Protein AF-A0A529FR72-F1 (afdb_monomer)

Nearest PDB structures (foldseek):
  3auo-assembly2_B  TM=9.654E-01  e=2.948E-01  Thermus thermophilus HB8
  3au6-assembly1_A  TM=9.554E-01  e=4.433E-01  Thermus thermophilus HB8

pLDDT: mean 88.51, std 16.23, range [48.91, 98.38]

Mean predicted aligned error: 8.2 Å

Solvent-accessible surface area (backbone atoms only — not comparable to full-atom values): 4890 Å² total; per-residue (Å²): 99,69,58,60,77,70,64,54,73,43,75,76,75,52,81,56,91,48,81,78,36,57,67,49,37,57,57,47,50,52,51,33,54,76,56,67,59,54,66,93,40,31,57,79,73,51,55,72,70,59,46,53,50,51,54,50,52,53,51,52,54,56,73,73,42,82,77,79,71,80,80,81,77,81,78,79,130

Foldseek 3Di:
DVCVVVVAADEQDQPDPDPVSRVVSVVSVVVCVVVVPDLVSYLVSDDPVVSVVVVVVVVVVCVPDDPPDPDDDPDDD

Radius of gyration: 17.39 Å; Cα contacts (8 Å, |Δi|>4): 41; chains: 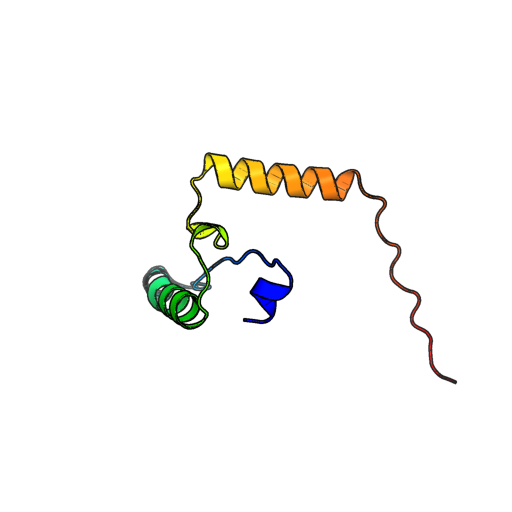1; bounding box: 30×32×53 Å

Secondary structure (DSSP, 8-state):
-HHHHTT--B------SSGGGGGGHHHHHHHHHHTT--GGGBGGGS-HHHHHHHHHHHHHHHHHSPP-PPP------

Sequence (77 aa):
RKALDYGCIFSINPDAHSIRELDQMHWGVEMARKGGVPRDRVLNATGLTALLAHLSKRKSARNGGNRHSPAKSPRAA

Structure (mmCIF, N/CA/C/O backbone):
data_AF-A0A529FR72-F1
#
_entry.id   AF-A0A529FR72-F1
#
loop_
_atom_site.group_PDB
_atom_site.id
_atom_site.type_symbol
_atom_site.label_atom_id
_atom_site.label_alt_id
_atom_site.label_comp_id
_atom_site.label_asym_id
_atom_site.label_entity_id
_atom_site.label_seq_id
_atom_site.pdbx_PDB_ins_code
_atom_site.Cartn_x
_atom_site.Cartn_y
_atom_site.Cartn_z
_atom_site.occupancy
_atom_site.B_iso_or_equiv
_atom_site.auth_seq_id
_atom_site.auth_comp_id
_atom_site.auth_asym_id
_atom_site.auth_atom_id
_atom_site.pdbx_PDB_model_num
ATOM 1 N N . ARG A 1 1 ? -1.944 -11.694 10.142 1.00 85.88 1 ARG A N 1
ATOM 2 C CA . ARG A 1 1 ? -3.060 -10.726 10.264 1.00 85.88 1 ARG A CA 1
ATOM 3 C C . ARG A 1 1 ? -2.940 -9.762 11.452 1.00 85.88 1 ARG A C 1
ATOM 5 O O . ARG A 1 1 ? -3.555 -8.719 11.358 1.00 85.88 1 ARG A O 1
ATOM 12 N N . LYS A 1 2 ? -2.054 -9.984 12.440 1.00 95.75 2 LYS A N 1
ATOM 13 C CA . LYS A 1 2 ? -1.796 -9.098 13.607 1.00 95.75 2 LYS A CA 1
ATOM 14 C C . LYS A 1 2 ? -1.983 -7.581 13.406 1.00 95.75 2 LYS A C 1
ATOM 16 O O . LYS A 1 2 ? -2.653 -6.944 14.202 1.00 95.75 2 LYS A O 1
ATOM 21 N N . ALA A 1 3 ? -1.412 -6.982 12.358 1.00 96.38 3 ALA A N 1
ATOM 22 C CA . ALA A 1 3 ? -1.559 -5.542 12.108 1.00 96.38 3 ALA A CA 1
ATOM 23 C C . ALA A 1 3 ? -3.015 -5.110 11.817 1.00 96.38 3 ALA A C 1
ATOM 25 O O . ALA A 1 3 ? -3.431 -4.034 12.233 1.00 96.38 3 ALA A O 1
ATOM 26 N N . LEU A 1 4 ? -3.810 -5.953 11.150 1.00 96.50 4 LEU A N 1
ATOM 27 C CA . LEU A 1 4 ? -5.250 -5.724 10.985 1.00 96.50 4 LEU A CA 1
ATOM 28 C C . LEU A 1 4 ? -5.976 -5.800 12.331 1.00 96.50 4 LEU A C 1
ATOM 30 O O . LEU A 1 4 ? -6.836 -4.965 12.592 1.00 96.50 4 LEU A O 1
ATOM 34 N N . ASP A 1 5 ? -5.584 -6.744 13.190 1.00 96.31 5 ASP A N 1
ATOM 35 C CA . ASP A 1 5 ? -6.167 -6.926 14.527 1.00 96.31 5 ASP A CA 1
ATOM 36 C C . ASP A 1 5 ? -5.892 -5.703 15.427 1.00 96.31 5 ASP A C 1
ATOM 38 O O . ASP A 1 5 ? -6.741 -5.301 16.217 1.00 96.31 5 ASP A O 1
ATOM 42 N N . TYR A 1 6 ? -4.748 -5.035 15.237 1.00 97.12 6 TYR A N 1
ATOM 43 C CA . TYR A 1 6 ? -4.425 -3.747 15.869 1.00 97.12 6 TYR A CA 1
ATOM 44 C C . TYR A 1 6 ? -5.072 -2.527 15.192 1.00 97.12 6 TYR A C 1
ATOM 46 O O . TYR A 1 6 ? -4.813 -1.388 15.581 1.00 97.12 6 TYR A O 1
ATOM 54 N N . GLY A 1 7 ? -5.896 -2.731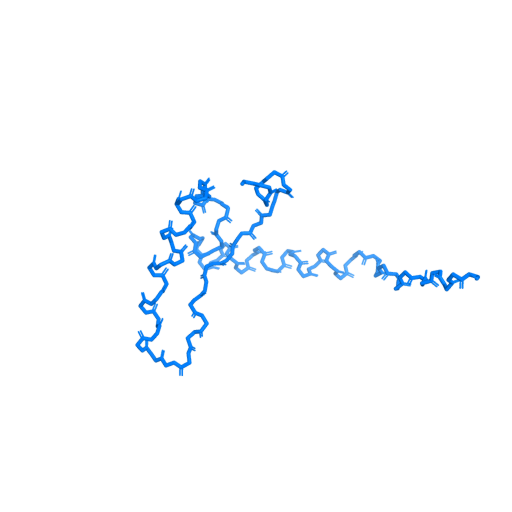 14.163 1.00 95.69 7 GLY A N 1
ATOM 55 C CA . GLY A 1 7 ? -6.574 -1.654 13.451 1.00 95.69 7 GLY A CA 1
ATOM 56 C C . GLY A 1 7 ? -5.650 -0.787 12.593 1.00 95.69 7 GLY A C 1
ATOM 57 O O . GLY A 1 7 ? -6.030 0.336 12.251 1.00 95.69 7 GLY A O 1
ATOM 58 N N . CYS A 1 8 ? -4.459 -1.278 12.228 1.00 96.81 8 CYS A N 1
ATOM 59 C CA . CYS A 1 8 ? -3.524 -0.531 11.395 1.00 96.81 8 CYS A CA 1
ATOM 60 C C . CYS A 1 8 ? -4.139 -0.168 10.034 1.00 96.81 8 CYS A C 1
ATOM 62 O O . CYS A 1 8 ? -4.977 -0.882 9.475 1.00 96.81 8 CYS A O 1
ATOM 64 N N . ILE A 1 9 ? -3.671 0.955 9.493 1.00 96.75 9 ILE A N 1
ATOM 65 C CA . ILE A 1 9 ? -3.901 1.368 8.110 1.00 96.75 9 ILE A CA 1
ATOM 66 C C . ILE A 1 9 ? -2.574 1.202 7.368 1.00 96.75 9 ILE A C 1
ATOM 68 O O . ILE A 1 9 ? -1.517 1.538 7.905 1.00 96.75 9 ILE A O 1
ATOM 72 N N . PHE A 1 10 ? -2.629 0.686 6.147 1.00 97.56 10 PHE A N 1
ATOM 73 C CA . PHE A 1 10 ? -1.468 0.321 5.349 1.00 97.56 10 PHE A CA 1
ATOM 74 C C . PHE A 1 10 ? -1.224 1.336 4.236 1.00 97.56 10 PHE A C 1
ATOM 76 O O . PHE A 1 10 ? -2.150 1.934 3.687 1.00 97.56 10 PHE A O 1
ATOM 83 N N . SER A 1 11 ? 0.042 1.489 3.873 1.00 97.75 11 SER A N 1
ATOM 84 C CA . SER A 1 11 ? 0.470 2.155 2.650 1.00 97.75 11 SER A CA 1
ATOM 85 C C . SER A 1 11 ? 1.416 1.206 1.928 1.00 97.75 11 SER A C 1
ATOM 87 O O . SER A 1 11 ? 2.318 0.649 2.548 1.00 97.75 11 SER A O 1
ATOM 89 N N . ILE A 1 12 ? 1.158 0.972 0.648 1.00 98.00 12 ILE A N 1
ATOM 90 C CA . ILE A 1 12 ? 1.956 0.110 -0.218 1.00 98.00 12 ILE A CA 1
ATOM 91 C C . ILE A 1 12 ? 2.836 1.038 -1.047 1.00 98.00 12 ILE A C 1
ATOM 93 O O . ILE A 1 12 ? 2.303 1.850 -1.798 1.00 98.00 12 ILE A O 1
ATOM 97 N N . ASN A 1 13 ? 4.155 0.960 -0.879 1.00 96.75 13 ASN A N 1
ATOM 98 C CA . ASN A 1 13 ? 5.106 1.836 -1.561 1.00 96.75 13 ASN A CA 1
ATOM 99 C C . ASN A 1 13 ? 6.302 1.004 -2.050 1.00 96.75 13 ASN A C 1
ATOM 101 O O . ASN A 1 13 ? 6.833 0.233 -1.252 1.00 96.75 13 ASN A O 1
ATOM 105 N N . PRO A 1 14 ? 6.732 1.150 -3.316 1.00 96.12 14 PRO A N 1
ATOM 106 C CA . PRO A 1 14 ? 7.870 0.414 -3.868 1.00 96.12 14 PRO A CA 1
ATOM 107 C C . PRO A 1 14 ? 9.233 0.958 -3.420 1.00 96.12 14 PRO A C 1
ATOM 109 O O . PRO A 1 14 ? 10.240 0.338 -3.723 1.00 96.12 14 PRO A O 1
ATOM 112 N N . ASP A 1 15 ? 9.266 2.104 -2.729 1.00 96.12 15 ASP A N 1
ATOM 113 C CA . ASP A 1 15 ? 10.501 2.806 -2.342 1.00 96.12 15 ASP A CA 1
ATOM 114 C C . ASP A 1 15 ? 11.463 3.004 -3.529 1.00 96.12 15 ASP A C 1
ATOM 116 O O . ASP A 1 15 ? 12.647 2.674 -3.501 1.00 96.12 15 ASP A O 1
ATOM 120 N N . ALA A 1 16 ? 10.883 3.484 -4.630 1.00 97.38 16 ALA A N 1
ATOM 121 C CA . ALA A 1 16 ? 11.545 3.574 -5.919 1.00 97.38 16 ALA A CA 1
ATOM 122 C C . ALA A 1 16 ? 12.665 4.630 -5.919 1.00 97.38 16 ALA A C 1
ATOM 124 O O . ALA A 1 16 ? 12.427 5.806 -5.645 1.00 97.38 16 ALA A O 1
ATOM 125 N N . HIS A 1 17 ? 13.859 4.209 -6.329 1.00 97.94 17 HIS A N 1
ATOM 126 C CA . HIS A 1 17 ? 15.047 5.025 -6.596 1.00 97.94 17 HIS A CA 1
ATOM 127 C C . HIS A 1 17 ? 15.246 5.284 -8.100 1.00 97.94 17 HIS A C 1
ATOM 129 O O . HIS A 1 17 ? 16.130 6.041 -8.505 1.00 97.94 17 HIS A O 1
ATOM 135 N N . SER A 1 18 ? 14.405 4.685 -8.947 1.00 98.12 18 SER A N 1
ATOM 136 C CA . SER A 1 18 ? 14.319 4.957 -10.381 1.00 98.12 18 SER A CA 1
ATOM 137 C C . SER A 1 18 ? 12.877 4.829 -10.883 1.00 98.12 18 SER A C 1
ATOM 139 O O . SER A 1 18 ? 12.047 4.168 -10.264 1.00 98.12 18 SER A O 1
ATOM 141 N N . ILE A 1 19 ? 12.554 5.435 -12.033 1.00 98.25 19 ILE A N 1
ATOM 142 C CA . ILE A 1 19 ? 11.184 5.404 -12.591 1.00 98.25 19 ILE A CA 1
ATOM 143 C C . ILE A 1 19 ? 10.704 3.964 -12.826 1.00 98.25 19 ILE A C 1
ATOM 145 O O . ILE A 1 19 ? 9.556 3.639 -12.540 1.00 98.25 19 ILE A O 1
ATOM 149 N N . ARG A 1 20 ? 11.597 3.086 -13.294 1.00 97.88 20 ARG A N 1
ATOM 150 C CA . ARG A 1 20 ? 11.299 1.667 -13.542 1.00 97.88 20 ARG A CA 1
ATOM 151 C C . ARG A 1 20 ? 10.905 0.904 -12.278 1.00 97.88 20 ARG A C 1
ATOM 153 O O . ARG A 1 20 ? 10.223 -0.109 -12.363 1.00 97.88 20 ARG A O 1
ATOM 160 N N . GLU A 1 21 ? 11.333 1.355 -11.104 1.00 98.25 21 GLU A N 1
ATOM 161 C CA . GLU A 1 21 ? 11.004 0.685 -9.844 1.00 98.25 21 GLU A CA 1
ATOM 162 C C . GLU A 1 21 ? 9.569 0.959 -9.386 1.00 98.25 21 GLU A C 1
ATOM 164 O O . GLU A 1 21 ? 9.056 0.224 -8.546 1.00 98.25 21 GLU A O 1
ATOM 169 N N . LEU A 1 22 ? 8.867 1.934 -9.978 1.00 97.94 22 LEU A N 1
ATOM 170 C CA . LEU A 1 22 ? 7.439 2.138 -9.711 1.00 97.94 22 LEU A CA 1
ATOM 171 C C . LEU A 1 22 ? 6.607 0.882 -10.028 1.00 97.94 22 LEU A C 1
ATOM 173 O O . LEU A 1 22 ? 5.636 0.602 -9.321 1.00 97.94 22 LEU A O 1
ATOM 177 N N . ASP A 1 23 ? 7.036 0.075 -11.003 1.00 97.69 23 ASP A N 1
ATOM 178 C CA . ASP A 1 23 ? 6.381 -1.184 -11.382 1.00 97.69 23 ASP A CA 1
ATOM 179 C C . ASP A 1 23 ? 6.420 -2.237 -10.259 1.00 97.69 23 ASP A C 1
ATOM 181 O O . 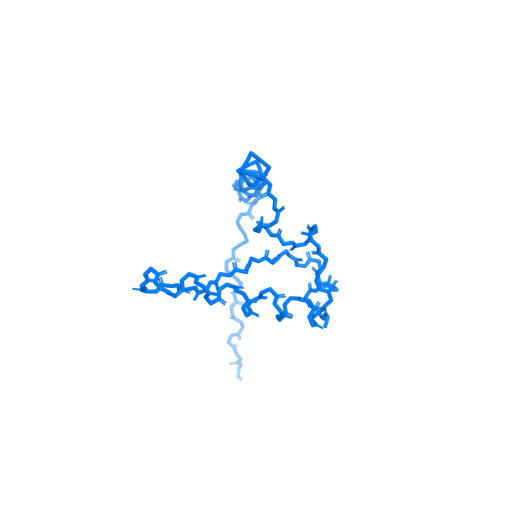ASP A 1 23 ? 5.557 -3.117 -10.181 1.00 97.69 23 ASP A O 1
ATOM 185 N N . GLN A 1 24 ? 7.363 -2.125 -9.314 1.00 98.25 24 GLN A N 1
ATOM 186 C CA . GLN A 1 24 ? 7.469 -3.037 -8.169 1.00 98.25 24 GLN A CA 1
ATOM 187 C C . GLN A 1 24 ? 6.294 -2.907 -7.189 1.00 98.25 24 GLN A C 1
ATOM 189 O O . GLN A 1 24 ? 6.078 -3.802 -6.368 1.00 98.25 24 GLN A O 1
ATOM 194 N N . MET A 1 25 ? 5.480 -1.848 -7.304 1.00 97.81 25 MET A N 1
ATOM 195 C CA . MET A 1 25 ? 4.229 -1.681 -6.556 1.00 97.81 25 MET A CA 1
ATOM 196 C C . MET A 1 25 ? 3.321 -2.917 -6.671 1.00 97.81 25 MET A C 1
ATOM 198 O O . MET A 1 25 ? 2.639 -3.273 -5.706 1.00 97.81 25 MET A O 1
ATOM 202 N N . HIS A 1 26 ? 3.343 -3.600 -7.824 1.00 97.81 26 HIS A N 1
ATOM 203 C CA . HIS A 1 26 ? 2.591 -4.833 -8.057 1.00 97.81 26 HIS A CA 1
ATOM 204 C C . HIS A 1 26 ? 2.851 -5.887 -6.969 1.00 97.81 26 HIS A C 1
ATOM 206 O O . HIS A 1 26 ? 1.904 -6.434 -6.401 1.00 97.81 26 HIS A O 1
ATOM 212 N N . TRP A 1 27 ? 4.115 -6.103 -6.596 1.00 98.25 27 TRP A N 1
ATOM 213 C CA . TRP A 1 27 ? 4.479 -7.077 -5.566 1.00 98.25 27 TRP A CA 1
ATOM 214 C C . TRP A 1 27 ? 3.944 -6.692 -4.188 1.00 98.25 27 TRP A C 1
ATOM 216 O O . TRP A 1 27 ? 3.479 -7.551 -3.439 1.00 98.25 27 TRP A O 1
ATOM 226 N N . GLY A 1 28 ? 3.924 -5.398 -3.868 1.00 98.00 28 GLY A N 1
ATOM 227 C CA . GLY A 1 28 ? 3.308 -4.900 -2.641 1.00 98.00 28 GLY A CA 1
ATOM 228 C C . GLY A 1 28 ? 1.803 -5.195 -2.569 1.00 98.00 28 GLY A C 1
ATOM 229 O O . GLY A 1 28 ? 1.293 -5.573 -1.511 1.00 98.00 28 GLY A O 1
ATOM 230 N N . VAL A 1 29 ? 1.093 -5.095 -3.698 1.00 98.12 29 VAL A N 1
ATOM 231 C CA . VAL A 1 29 ? -0.333 -5.452 -3.798 1.00 98.12 29 VAL A CA 1
ATOM 232 C C . VAL A 1 29 ? -0.548 -6.954 -3.617 1.00 98.12 29 VAL A C 1
ATOM 234 O O . VAL A 1 29 ? -1.435 -7.349 -2.857 1.00 98.12 29 VAL A O 1
ATOM 237 N N . GLU A 1 30 ? 0.270 -7.798 -4.249 1.00 98.38 30 GLU A N 1
ATOM 238 C CA . GLU A 1 30 ? 0.188 -9.255 -4.075 1.00 98.38 30 GLU A CA 1
ATOM 239 C C . GLU A 1 30 ? 0.430 -9.671 -2.616 1.00 98.38 30 GLU A C 1
ATOM 241 O O . GLU A 1 30 ? -0.309 -10.485 -2.052 1.00 98.38 30 GLU A O 1
ATOM 246 N N . MET A 1 31 ? 1.390 -9.033 -1.944 1.00 97.94 31 MET A N 1
ATOM 247 C CA . MET A 1 31 ? 1.634 -9.262 -0.519 1.00 97.94 31 MET A CA 1
ATOM 248 C C . MET A 1 31 ? 0.456 -8.820 0.359 1.00 97.94 31 MET A C 1
ATOM 250 O O . MET A 1 31 ? 0.085 -9.538 1.293 1.00 97.94 31 MET A O 1
ATOM 254 N N . ALA A 1 32 ? -0.183 -7.688 0.049 1.00 97.62 32 ALA A N 1
ATOM 255 C CA . ALA A 1 32 ? -1.384 -7.235 0.751 1.00 97.62 32 ALA A CA 1
ATOM 256 C C . ALA A 1 32 ? -2.559 -8.217 0.576 1.00 97.62 32 ALA A C 1
ATOM 258 O O . ALA A 1 32 ? -3.232 -8.553 1.556 1.00 97.62 32 ALA A O 1
ATOM 259 N N . ARG A 1 33 ? -2.759 -8.746 -0.641 1.00 97.75 33 ARG A N 1
ATOM 260 C CA . ARG A 1 33 ? -3.773 -9.773 -0.943 1.00 97.75 33 ARG A CA 1
ATOM 261 C C . ARG A 1 33 ? -3.525 -11.058 -0.163 1.00 97.75 33 ARG A C 1
ATOM 263 O O . ARG A 1 33 ? -4.429 -11.534 0.522 1.00 97.75 33 ARG A O 1
ATOM 270 N N . LYS A 1 34 ? -2.289 -11.565 -0.172 1.00 97.62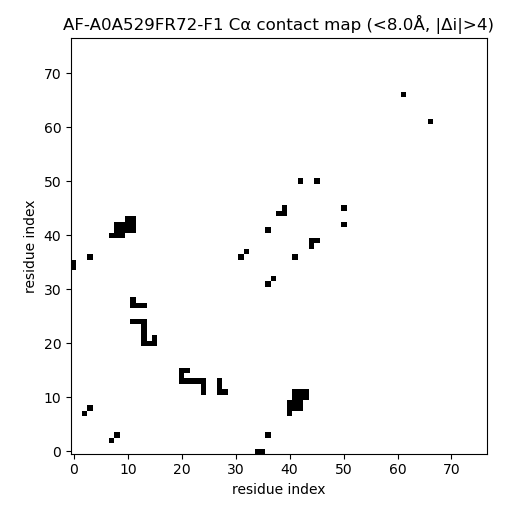 34 LYS A N 1
ATOM 271 C CA . LYS A 1 34 ? -1.878 -12.728 0.633 1.00 97.62 34 LYS A CA 1
ATOM 272 C C . LYS A 1 34 ? -2.110 -12.500 2.131 1.00 97.62 34 LYS A C 1
ATOM 274 O O . LYS A 1 34 ? -2.519 -13.410 2.848 1.00 97.62 34 LYS A O 1
ATOM 279 N N . GLY A 1 35 ? -1.887 -11.274 2.607 1.00 96.19 35 GLY A N 1
ATOM 280 C CA . GLY A 1 35 ? -2.160 -10.862 3.985 1.00 96.19 35 GLY A CA 1
ATOM 281 C C . GLY A 1 35 ? -3.648 -10.741 4.338 1.00 96.19 35 GLY A C 1
ATOM 282 O O . GLY A 1 35 ? -3.974 -10.627 5.523 1.00 96.19 35 GLY A O 1
ATOM 283 N N . GLY A 1 36 ? -4.545 -10.790 3.348 1.00 97.25 36 GLY A N 1
ATOM 284 C CA . GLY A 1 36 ? -5.977 -10.551 3.516 1.00 97.25 36 GLY A CA 1
ATOM 285 C C . GLY A 1 36 ? -6.305 -9.101 3.871 1.00 97.25 36 GLY A C 1
ATOM 286 O O . GLY A 1 36 ? -7.264 -8.870 4.602 1.00 97.25 36 GLY A O 1
ATOM 287 N N . VAL A 1 37 ? -5.491 -8.140 3.423 1.00 98.06 37 VAL A N 1
ATOM 288 C CA . VAL A 1 37 ? -5.712 -6.711 3.680 1.00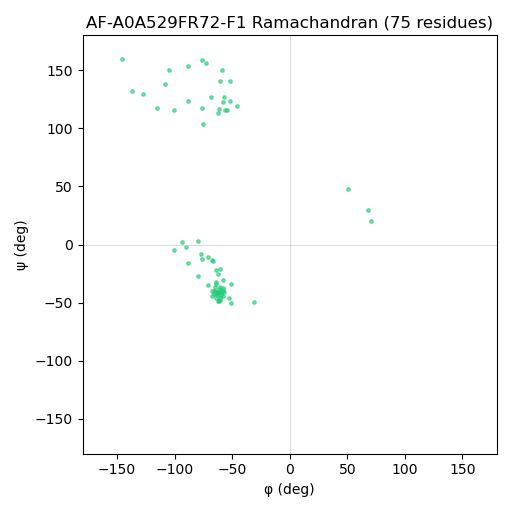 98.06 37 VAL A CA 1
ATOM 289 C C . VAL A 1 37 ? -6.833 -6.206 2.762 1.00 98.06 37 VAL A C 1
ATOM 291 O O . VAL A 1 37 ? -6.675 -6.251 1.539 1.00 98.06 37 VAL A O 1
ATOM 294 N N . PRO A 1 38 ? -7.964 -5.728 3.308 1.00 97.19 38 PRO A N 1
ATOM 295 C CA . PRO A 1 38 ? -9.052 -5.199 2.497 1.00 97.19 38 PRO A CA 1
ATOM 296 C C . PRO A 1 38 ? -8.723 -3.796 1.962 1.00 97.19 38 PRO A C 1
ATOM 298 O O . PRO A 1 38 ? -7.880 -3.076 2.500 1.00 97.19 38 PRO A O 1
ATOM 301 N N . ARG A 1 39 ? -9.403 -3.398 0.880 1.00 97.00 39 ARG A N 1
ATOM 302 C CA . ARG A 1 39 ? -9.158 -2.135 0.157 1.00 97.00 39 ARG A CA 1
ATOM 303 C C . ARG A 1 39 ? -9.278 -0.895 1.050 1.00 97.00 39 ARG A C 1
ATOM 305 O O . ARG A 1 39 ? -8.477 0.024 0.930 1.00 97.00 39 ARG A O 1
ATOM 312 N N . ASP A 1 40 ? -10.267 -0.873 1.933 1.00 96.44 40 ASP A N 1
ATOM 313 C CA . ASP A 1 40 ? -10.551 0.218 2.874 1.00 96.44 40 ASP A CA 1
ATOM 314 C C . ASP A 1 40 ? -9.459 0.407 3.944 1.00 96.44 40 ASP A C 1
ATOM 316 O O . ASP A 1 40 ? -9.395 1.452 4.592 1.00 96.44 40 ASP A O 1
ATOM 320 N N . ARG A 1 41 ? -8.557 -0.570 4.099 1.00 97.12 41 ARG A N 1
ATOM 321 C CA . ARG A 1 41 ? -7.379 -0.491 4.973 1.00 97.12 41 ARG A CA 1
ATOM 322 C C . ARG A 1 41 ? -6.114 -0.021 4.257 1.00 97.12 41 ARG A C 1
ATOM 324 O O . ARG A 1 41 ? -5.078 0.067 4.909 1.00 97.12 41 ARG A O 1
ATOM 331 N N . VAL A 1 42 ? -6.169 0.311 2.964 1.00 98.00 42 VAL A N 1
ATOM 332 C CA . VAL A 1 42 ? -5.004 0.742 2.173 1.00 98.00 42 VAL A CA 1
ATOM 333 C C . VAL A 1 42 ? -5.161 2.195 1.719 1.00 98.00 42 VAL A C 1
ATOM 335 O O . VAL A 1 42 ? -6.044 2.513 0.926 1.00 98.00 42 VAL A O 1
ATOM 338 N N . LEU A 1 43 ? -4.260 3.081 2.156 1.00 97.56 43 LEU A N 1
ATOM 339 C CA . LEU A 1 43 ? -4.286 4.507 1.794 1.00 97.56 43 LEU A CA 1
ATOM 340 C C . LEU A 1 43 ? -4.208 4.730 0.280 1.00 97.56 43 LEU A C 1
ATOM 342 O O . LEU A 1 43 ? -4.944 5.557 -0.251 1.00 97.56 43 LEU A O 1
ATOM 346 N N . ASN A 1 44 ? -3.373 3.960 -0.422 1.00 97.31 44 ASN A N 1
ATOM 347 C CA . ASN A 1 44 ? -3.192 4.053 -1.875 1.00 97.31 44 ASN A CA 1
ATOM 348 C C . ASN A 1 44 ? -4.485 3.784 -2.664 1.00 97.31 44 ASN A C 1
ATOM 350 O O . ASN A 1 44 ? -4.588 4.174 -3.820 1.00 97.31 44 ASN A O 1
ATOM 354 N N . ALA A 1 45 ? -5.466 3.107 -2.056 1.00 97.31 45 ALA A N 1
ATOM 355 C CA . ALA A 1 45 ? -6.742 2.792 -2.686 1.00 97.31 45 ALA A CA 1
ATOM 356 C C . ALA A 1 45 ? -7.815 3.875 -2.472 1.00 97.31 45 ALA A C 1
ATOM 358 O O . ALA A 1 45 ? -8.935 3.732 -2.974 1.00 97.31 45 ALA A O 1
ATOM 359 N N . THR A 1 46 ? -7.493 4.932 -1.722 1.00 96.50 46 THR A N 1
ATOM 360 C CA . THR A 1 46 ? -8.368 6.088 -1.500 1.00 96.50 46 THR A CA 1
ATOM 361 C C . THR A 1 46 ? -8.162 7.148 -2.584 1.00 96.50 46 THR A C 1
ATOM 363 O O . THR A 1 46 ? -7.093 7.244 -3.182 1.00 96.50 46 THR A O 1
ATOM 366 N N . GLY A 1 47 ? -9.189 7.957 -2.854 1.00 97.31 47 GLY A N 1
ATOM 367 C CA . GLY A 1 47 ? -9.057 9.109 -3.749 1.00 97.31 47 GLY A CA 1
ATOM 368 C C . GLY A 1 47 ? -8.260 10.252 -3.108 1.00 97.31 47 GLY A C 1
ATOM 369 O O . GLY A 1 47 ? -8.240 10.386 -1.884 1.00 97.31 47 GLY A O 1
ATOM 370 N N . LEU A 1 48 ? -7.664 11.119 -3.934 1.00 97.00 48 LEU A N 1
ATOM 371 C CA . LEU A 1 48 ? -6.803 12.227 -3.491 1.00 97.00 48 LEU A CA 1
ATOM 372 C C . LEU A 1 48 ? -7.454 13.104 -2.409 1.00 97.00 48 LEU A C 1
ATOM 374 O O . LEU A 1 48 ? -6.862 13.327 -1.355 1.00 97.00 48 LEU A O 1
ATOM 378 N N . THR A 1 49 ? -8.691 13.557 -2.629 1.00 97.94 49 THR A N 1
ATOM 379 C CA . THR A 1 49 ? -9.420 14.409 -1.673 1.00 97.94 49 THR A CA 1
ATOM 380 C C . THR A 1 49 ? -9.602 13.722 -0.319 1.00 97.94 49 THR A C 1
ATOM 382 O O . THR A 1 49 ? -9.374 14.330 0.727 1.00 97.94 49 THR A O 1
ATOM 385 N N . ALA A 1 50 ? -9.964 12.436 -0.326 1.00 96.56 50 ALA A N 1
ATOM 386 C CA . ALA A 1 50 ? -10.156 11.654 0.891 1.00 96.56 50 ALA A CA 1
ATOM 387 C C . ALA A 1 50 ? -8.829 11.423 1.634 1.00 96.56 50 ALA A C 1
ATOM 389 O O . ALA A 1 50 ? -8.782 11.542 2.860 1.00 96.56 50 ALA A O 1
ATOM 390 N N . LEU A 1 51 ? -7.742 11.162 0.900 1.00 97.00 51 LEU A N 1
ATOM 391 C CA . LEU A 1 51 ? -6.403 11.018 1.466 1.00 97.00 51 LEU A CA 1
ATOM 392 C C . LEU A 1 51 ? -5.939 12.313 2.148 1.00 97.00 51 LEU A C 1
ATOM 394 O O . LEU A 1 51 ? -5.506 12.286 3.301 1.00 97.00 51 LEU A O 1
ATOM 398 N N . LEU A 1 52 ? -6.076 13.459 1.475 1.00 97.50 52 LEU A N 1
ATOM 399 C CA . LEU A 1 52 ? -5.697 14.764 2.026 1.00 97.50 52 LEU A CA 1
ATOM 400 C C . LEU A 1 52 ? -6.517 15.125 3.272 1.00 97.50 52 LEU A C 1
ATOM 402 O O . LEU A 1 52 ? -5.959 15.610 4.263 1.00 97.50 52 LEU A O 1
ATOM 406 N N . ALA A 1 53 ? -7.821 14.837 3.261 1.00 97.06 53 ALA A N 1
ATOM 407 C CA . ALA A 1 53 ? -8.682 15.012 4.427 1.00 97.06 53 ALA A CA 1
ATOM 408 C C . ALA A 1 53 ? -8.239 14.114 5.597 1.00 97.06 53 ALA A C 1
ATOM 410 O O . ALA A 1 53 ? -8.132 14.579 6.735 1.00 97.06 53 ALA A O 1
ATOM 411 N N . HIS A 1 54 ? -7.910 12.847 5.324 1.00 94.56 54 HIS A N 1
ATOM 412 C CA . HIS A 1 54 ? -7.418 11.902 6.328 1.00 94.56 54 HIS A CA 1
ATOM 413 C C . HIS A 1 54 ? -6.105 12.373 6.977 1.00 94.56 54 HIS A C 1
ATOM 415 O O . HIS A 1 54 ? -5.978 12.366 8.206 1.00 94.56 54 HIS A O 1
ATOM 421 N N . LEU A 1 55 ? -5.137 12.824 6.173 1.00 95.19 55 LEU A N 1
ATOM 422 C CA . LEU A 1 55 ? -3.851 13.328 6.664 1.00 95.19 55 LEU A CA 1
ATOM 423 C C . LEU A 1 55 ? -4.013 14.620 7.477 1.00 95.19 55 LEU A C 1
ATOM 425 O O . LEU A 1 55 ? -3.428 14.741 8.557 1.00 95.19 55 LEU 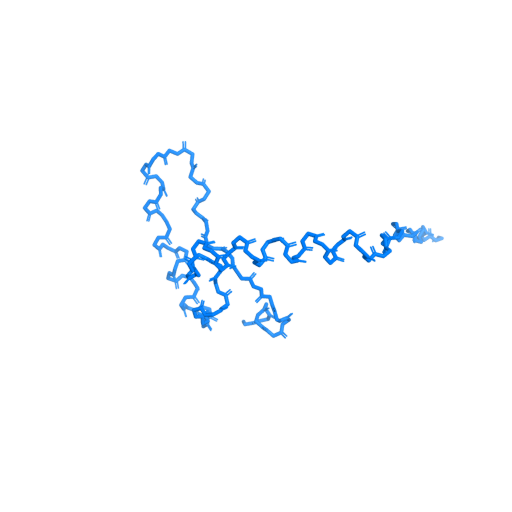A O 1
ATOM 429 N N . SER A 1 56 ? -4.859 15.545 7.015 1.00 95.88 56 SER A N 1
ATOM 430 C CA . SER A 1 56 ? -5.177 16.783 7.737 1.00 95.88 56 SER A CA 1
ATOM 431 C C . SER A 1 56 ? -5.810 16.494 9.099 1.00 95.88 56 SER A C 1
ATOM 433 O O . SER A 1 56 ? -5.335 16.995 10.119 1.00 95.88 56 SER A O 1
ATOM 435 N N . LYS A 1 57 ? -6.809 15.600 9.151 1.00 94.44 57 LYS A N 1
ATOM 436 C CA . LYS A 1 57 ? -7.450 15.175 10.406 1.00 94.44 57 LYS A CA 1
ATOM 437 C C . LYS A 1 57 ? -6.440 14.574 11.387 1.00 94.44 57 LYS A C 1
ATOM 439 O O . LYS A 1 57 ? -6.456 14.919 12.569 1.00 94.44 57 LYS A O 1
ATOM 444 N N . ARG A 1 58 ? -5.530 13.713 10.910 1.00 91.38 58 ARG A N 1
ATOM 445 C CA . ARG A 1 58 ? -4.460 13.127 11.741 1.00 91.38 58 ARG A CA 1
ATOM 446 C C . ARG A 1 58 ? -3.505 14.184 12.289 1.00 91.38 58 ARG A C 1
ATOM 448 O O . ARG A 1 58 ? -3.1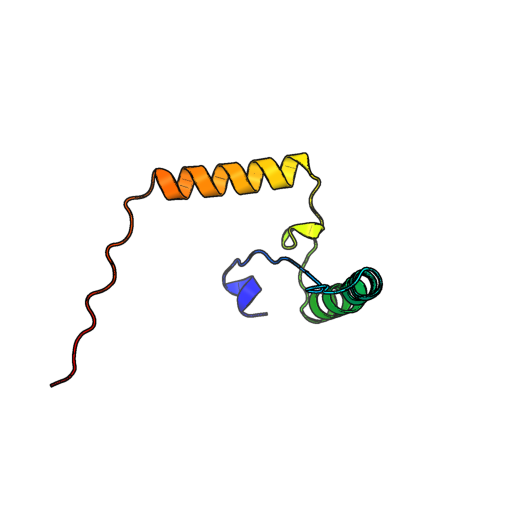09 14.086 13.448 1.00 91.38 58 ARG A O 1
ATOM 455 N N . LYS A 1 59 ? -3.137 15.187 11.488 1.00 91.75 59 LYS A N 1
ATOM 456 C CA . LYS A 1 59 ? -2.271 16.293 11.925 1.00 91.75 59 LYS A CA 1
ATOM 457 C C . LYS A 1 59 ? -2.940 17.125 13.022 1.00 91.75 59 LYS A C 1
ATOM 459 O O . LYS A 1 59 ? -2.319 17.364 14.052 1.00 91.75 59 LYS A O 1
ATOM 464 N N . SER A 1 60 ? -4.210 17.489 12.851 1.00 90.81 60 SER A N 1
ATOM 465 C CA . SER A 1 60 ? -4.961 18.255 13.855 1.00 90.81 60 SER A CA 1
ATOM 466 C C . SER A 1 60 ? -5.143 17.482 15.163 1.00 90.81 60 SER A C 1
ATOM 468 O O . SER A 1 60 ? -4.909 18.035 16.234 1.00 90.81 60 SER A O 1
ATOM 470 N N . ALA A 1 61 ? -5.464 16.185 15.089 1.00 85.56 61 ALA A N 1
ATOM 471 C CA . ALA A 1 61 ? -5.571 15.327 16.272 1.00 85.56 61 ALA A CA 1
ATOM 472 C C . ALA A 1 61 ? -4.245 15.225 17.049 1.00 85.56 61 ALA A C 1
ATOM 474 O O . ALA A 1 61 ? -4.244 15.209 18.277 1.00 85.56 61 ALA A O 1
ATOM 475 N N . ARG A 1 62 ? -3.105 15.202 16.343 1.00 78.81 62 ARG A N 1
ATOM 476 C CA . ARG A 1 62 ? -1.768 15.214 16.962 1.00 78.81 62 ARG A CA 1
ATOM 477 C C . ARG A 1 62 ? -1.407 16.553 17.599 1.00 78.81 62 ARG A C 1
ATOM 479 O O . ARG A 1 62 ? -0.703 16.556 18.598 1.00 78.81 62 ARG A O 1
ATOM 486 N N . ASN A 1 63 ? -1.851 17.666 17.020 1.00 76.75 63 ASN A N 1
ATOM 487 C CA . ASN A 1 63 ? -1.550 19.001 17.539 1.00 76.75 63 ASN A CA 1
ATOM 488 C C . ASN A 1 63 ? -2.444 19.390 18.729 1.00 76.75 63 ASN A C 1
ATOM 490 O O . ASN A 1 63 ? -2.014 20.179 19.563 1.00 76.75 63 ASN A O 1
ATOM 494 N N . GLY A 1 64 ? -3.662 18.843 18.814 1.00 64.88 64 GLY A N 1
ATOM 495 C CA . GLY A 1 64 ? -4.586 19.064 19.936 1.00 64.88 64 GLY A CA 1
ATOM 496 C C . GLY A 1 64 ? -4.430 18.081 21.104 1.00 64.88 64 GLY A C 1
ATOM 497 O O . GLY A 1 64 ? -4.940 18.343 22.189 1.00 64.88 64 GLY A O 1
ATOM 498 N N . GLY A 1 65 ? -3.737 16.955 20.907 1.00 58.75 65 GLY A N 1
ATOM 499 C CA . GLY A 1 65 ? -3.432 15.987 21.961 1.00 58.75 65 GLY A CA 1
ATOM 500 C C . GLY A 1 65 ? -2.131 16.344 22.677 1.00 58.75 65 GLY A C 1
ATOM 501 O O . GLY A 1 65 ? -1.089 16.454 22.031 1.00 58.75 65 GLY A O 1
ATOM 502 N N . ASN A 1 66 ? -2.183 16.515 24.002 1.00 60.03 66 ASN A N 1
ATOM 503 C CA . ASN A 1 66 ? -1.013 16.773 24.846 1.00 60.03 66 ASN A CA 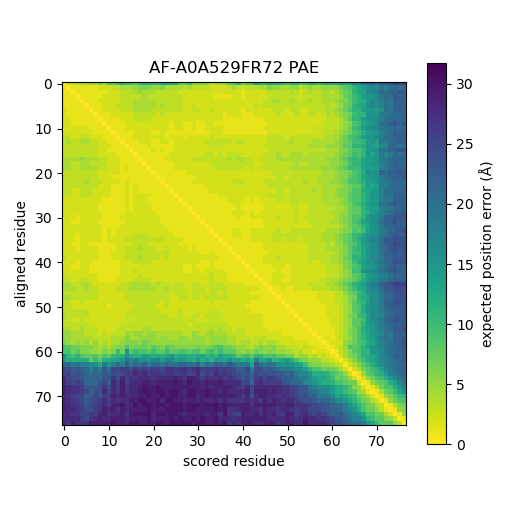1
ATOM 504 C C . ASN A 1 66 ? 0.124 15.803 24.477 1.00 60.03 66 ASN A C 1
ATOM 506 O O . ASN A 1 66 ? -0.051 14.583 24.533 1.00 60.03 66 ASN A O 1
ATOM 510 N N . ARG A 1 67 ? 1.269 16.344 24.041 1.00 59.44 67 ARG A N 1
ATOM 511 C CA . ARG A 1 67 ? 2.434 15.552 23.628 1.00 59.44 67 ARG A CA 1
ATOM 512 C C . ARG A 1 67 ? 2.817 14.643 24.795 1.00 59.44 67 ARG A C 1
ATOM 514 O O . ARG A 1 67 ? 3.180 15.145 25.853 1.00 59.44 67 ARG A O 1
ATOM 521 N N . HIS A 1 68 ? 2.721 13.326 24.618 1.00 54.56 68 HIS A N 1
ATOM 522 C CA . HIS A 1 68 ? 3.227 12.370 25.601 1.00 54.56 68 HIS A CA 1
ATOM 523 C C . HIS A 1 68 ? 4.705 12.695 25.863 1.00 54.56 68 HIS A C 1
ATOM 525 O O . HIS A 1 68 ? 5.521 12.641 24.938 1.00 54.56 68 HIS A O 1
ATOM 531 N N . SER A 1 69 ? 5.026 13.100 27.096 1.00 54.06 69 SER A N 1
ATOM 532 C CA . SER A 1 69 ? 6.403 13.260 27.567 1.00 54.06 69 SER A CA 1
ATOM 533 C C . SER A 1 69 ? 7.177 11.971 27.282 1.00 54.06 69 SER A C 1
ATOM 535 O O . SER A 1 69 ? 6.600 10.893 27.440 1.00 54.06 69 SER A O 1
ATOM 537 N N . PRO A 1 70 ? 8.454 12.033 26.866 1.00 52.12 70 PRO A N 1
ATOM 538 C CA . PRO A 1 70 ? 9.225 10.820 26.643 1.00 52.12 70 PRO A CA 1
ATOM 539 C C . PRO A 1 70 ? 9.235 10.010 27.943 1.00 52.12 70 PRO A C 1
ATOM 541 O O . PRO A 1 70 ? 9.525 10.547 29.015 1.00 52.12 70 PRO A O 1
ATOM 544 N N . ALA A 1 71 ? 8.849 8.736 27.848 1.00 57.78 71 ALA A N 1
ATOM 545 C CA . ALA A 1 71 ? 8.840 7.816 28.973 1.00 57.78 71 ALA A CA 1
ATOM 546 C C . ALA A 1 71 ? 10.219 7.838 29.654 1.00 57.78 71 ALA A C 1
ATOM 548 O O . ALA A 1 71 ? 11.244 7.622 29.004 1.00 57.78 71 ALA A O 1
ATOM 549 N N . LYS A 1 72 ? 10.254 8.131 30.960 1.00 53.38 72 LYS A N 1
ATOM 550 C CA . LYS A 1 72 ? 11.477 8.011 31.759 1.00 53.38 72 LYS A CA 1
ATOM 551 C C . LYS A 1 72 ? 11.894 6.540 31.744 1.00 53.38 72 LYS A C 1
ATOM 553 O O . LYS A 1 72 ? 11.178 5.697 32.274 1.00 53.38 72 LYS A O 1
ATOM 558 N N . SER A 1 73 ? 13.029 6.248 31.115 1.00 51.31 73 SER A N 1
ATOM 559 C CA . SER A 1 73 ? 13.670 4.933 31.166 1.00 51.31 73 SER A CA 1
ATOM 560 C C . SER A 1 73 ? 13.968 4.567 32.626 1.00 51.31 73 SER A C 1
ATOM 562 O O . SER A 1 73 ? 14.666 5.340 33.292 1.00 51.31 73 SER A O 1
ATOM 564 N N . PRO A 1 74 ? 13.473 3.435 33.159 1.00 55.97 74 PRO A N 1
ATOM 565 C CA . PRO A 1 74 ? 13.989 2.917 34.409 1.00 55.97 74 PRO A CA 1
ATOM 566 C C . PRO A 1 74 ? 15.349 2.283 34.105 1.00 55.97 74 PRO A C 1
ATOM 568 O O . PRO A 1 74 ? 15.438 1.199 33.531 1.00 55.97 74 PRO A O 1
ATOM 571 N N . ARG A 1 75 ? 16.432 2.980 34.464 1.00 51.12 75 ARG A N 1
ATOM 572 C CA . ARG A 1 75 ? 17.743 2.339 34.598 1.00 51.12 75 ARG A CA 1
ATOM 573 C C . ARG A 1 75 ? 17.609 1.280 35.695 1.00 51.12 75 ARG A C 1
ATOM 575 O O . ARG A 1 75 ? 17.285 1.623 36.829 1.00 51.12 75 ARG A O 1
ATOM 582 N N . ALA A 1 76 ? 17.788 0.019 35.315 1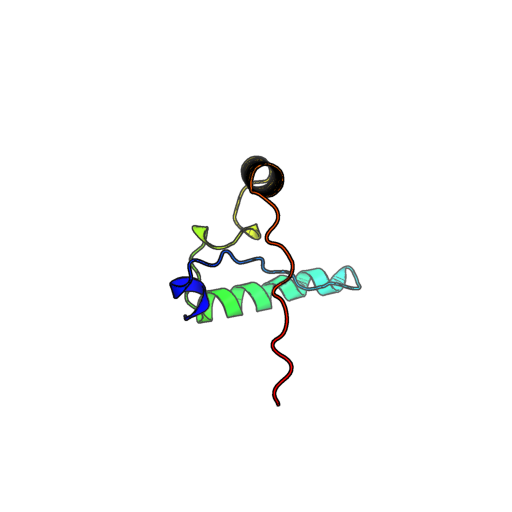.00 50.94 76 ALA A N 1
ATOM 583 C CA . ALA A 1 76 ? 17.863 -1.111 36.228 1.00 50.94 76 ALA A CA 1
ATOM 584 C C . ALA A 1 76 ? 19.049 -0.937 37.192 1.00 50.94 76 ALA A C 1
ATOM 586 O O . ALA A 1 76 ? 20.097 -0.421 36.792 1.00 50.94 76 ALA A O 1
ATOM 587 N N . ALA A 1 77 ? 18.803 -1.316 38.446 1.00 48.91 77 ALA A N 1
ATOM 588 C CA . ALA A 1 77 ? 19.770 -1.415 39.534 1.00 48.91 77 ALA A CA 1
ATOM 589 C C . ALA A 1 77 ? 20.728 -2.596 39.334 1.00 48.91 77 ALA A C 1
ATOM 591 O O . ALA A 1 77 ? 20.309 -3.578 38.676 1.00 48.91 77 ALA A O 1
#